Protein AF-A0A1C6QYM3-F1 (afdb_monomer)

Sequence (61 aa):
MLIEPLLPPWPERSPGPRPVSDRLCLQGILFVLYNDIAWQLLPLELGFGSGQTCWRRLDRW

pLDDT: mean 86.45, std 12.36, range [51.44, 98.19]

Foldseek 3Di:
DPCVVPADDDPPDDPDDDADDPVLLVVQVCVCVVVVHDQQPRDCVSVSPGSVSSVVSVVRD

Secondary structure (DSSP, 8-state):
-TTGGGSPPPPS--SSSPPPPHHHHHHHHHHHHHHT--GGGS-GGGSS--HHHHHHHHTT-

Structure (mmCIF, N/CA/C/O backbone):
data_AF-A0A1C6QYM3-F1
#
_entry.id   AF-A0A1C6QYM3-F1
#
loop_
_atom_site.group_PDB
_atom_site.id
_atom_site.type_symbol
_atom_site.label_atom_id
_atom_site.label_alt_id
_atom_site.label_comp_id
_atom_site.label_asym_id
_atom_site.label_entity_id
_atom_site.label_seq_id
_atom_site.pdbx_PDB_ins_code
_atom_site.Cartn_x
_atom_site.Cartn_y
_atom_site.Cartn_z
_atom_site.occupancy
_atom_site.B_iso_or_equiv
_atom_site.auth_seq_id
_atom_site.auth_comp_id
_atom_site.auth_asym_id
_atom_site.auth_atom_id
_atom_site.pdbx_PDB_model_num
ATOM 1 N N . MET A 1 1 ? 6.183 -19.465 -0.488 1.00 51.44 1 MET A N 1
ATOM 2 C CA . MET A 1 1 ? 5.102 -19.214 -1.469 1.00 51.44 1 MET A CA 1
ATOM 3 C C . MET A 1 1 ? 5.744 -18.642 -2.725 1.00 51.44 1 MET A C 1
ATOM 5 O O . MET A 1 1 ? 6.440 -17.642 -2.618 1.00 51.44 1 MET A O 1
ATOM 9 N N . LEU A 1 2 ? 5.582 -19.321 -3.860 1.00 59.78 2 LEU A N 1
ATOM 10 C CA . LEU A 1 2 ? 6.345 -19.160 -5.105 1.00 59.78 2 LEU A CA 1
ATOM 11 C C . LEU A 1 2 ? 5.809 -18.009 -5.994 1.00 59.78 2 LEU A C 1
ATOM 13 O O . LEU A 1 2 ? 5.469 -18.242 -7.144 1.00 59.78 2 LEU A O 1
ATOM 17 N N . ILE A 1 3 ? 5.638 -16.795 -5.454 1.00 61.31 3 ILE A N 1
ATOM 18 C CA . ILE A 1 3 ? 5.096 -15.640 -6.218 1.00 61.31 3 ILE A CA 1
ATOM 19 C C . ILE A 1 3 ? 6.176 -14.612 -6.573 1.00 61.31 3 ILE A C 1
ATOM 21 O O . ILE A 1 3 ? 6.082 -13.954 -7.601 1.00 61.31 3 ILE A O 1
ATOM 25 N N . GLU A 1 4 ? 7.234 -14.511 -5.769 1.00 59.75 4 GLU A N 1
ATOM 26 C CA . GLU A 1 4 ? 8.311 -13.529 -5.952 1.00 59.75 4 GLU A CA 1
ATOM 27 C C . GLU A 1 4 ? 8.921 -13.474 -7.369 1.00 59.75 4 GLU A C 1
ATOM 29 O O . GLU A 1 4 ? 9.147 -12.360 -7.833 1.00 59.75 4 GLU A O 1
ATOM 34 N N . PRO A 1 5 ? 9.127 -14.584 -8.116 1.00 67.62 5 PRO A N 1
ATOM 35 C CA . PRO A 1 5 ? 9.689 -14.487 -9.466 1.00 67.62 5 PRO A CA 1
ATOM 36 C C . PRO A 1 5 ? 8.726 -13.926 -10.531 1.00 67.62 5 PRO A C 1
ATOM 38 O O . PRO A 1 5 ? 9.166 -13.696 -11.653 1.00 67.62 5 PRO A O 1
ATOM 41 N N . LEU A 1 6 ? 7.437 -13.719 -10.222 1.00 77.00 6 LEU A N 1
ATOM 42 C CA . LEU A 1 6 ? 6.429 -13.228 -11.177 1.00 77.00 6 LEU A CA 1
ATOM 43 C C . LEU A 1 6 ? 6.067 -11.752 -10.995 1.00 77.00 6 LEU A C 1
ATOM 45 O O . LEU A 1 6 ? 5.369 -11.189 -11.836 1.00 77.00 6 LEU A O 1
ATOM 49 N N . LEU A 1 7 ? 6.495 -11.126 -9.899 1.00 80.19 7 LEU A N 1
ATOM 50 C CA . LEU A 1 7 ? 6.143 -9.736 -9.643 1.00 80.19 7 LEU A CA 1
ATOM 51 C C . LEU A 1 7 ? 7.054 -8.804 -10.446 1.00 80.19 7 LEU A C 1
ATOM 53 O O . LEU A 1 7 ? 8.266 -9.030 -10.503 1.00 80.19 7 LEU A O 1
ATOM 57 N N . PRO A 1 8 ? 6.505 -7.728 -11.037 1.00 81.69 8 PRO A N 1
ATOM 58 C CA . PRO A 1 8 ? 7.315 -6.774 -11.770 1.00 81.69 8 PRO A CA 1
ATOM 59 C C . PRO A 1 8 ? 8.363 -6.170 -10.829 1.00 81.69 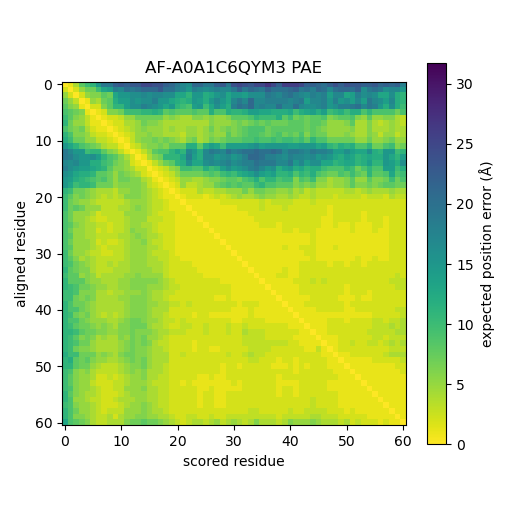8 PRO A C 1
ATOM 61 O O . PRO A 1 8 ? 8.032 -5.855 -9.675 1.00 81.69 8 PRO A O 1
ATOM 64 N N . PRO A 1 9 ? 9.616 -6.013 -11.289 1.00 80.50 9 PRO A N 1
ATOM 65 C CA . PRO A 1 9 ? 10.706 -5.566 -10.440 1.00 80.50 9 PRO A CA 1
ATOM 66 C C . PRO A 1 9 ? 10.469 -4.142 -9.939 1.00 80.50 9 PRO A C 1
ATOM 68 O O . PRO A 1 9 ? 9.763 -3.334 -10.549 1.00 80.50 9 PRO A O 1
ATOM 71 N N . TRP A 1 10 ? 11.100 -3.813 -8.815 1.00 77.50 10 TRP A N 1
ATOM 72 C CA . TRP A 1 10 ? 11.151 -2.431 -8.363 1.00 77.50 10 TRP A CA 1
ATOM 73 C C . TRP A 1 10 ? 11.974 -1.578 -9.339 1.00 77.50 10 TRP A C 1
ATOM 75 O O . TRP A 1 10 ? 12.946 -2.078 -9.907 1.00 77.50 10 TRP A O 1
ATOM 85 N N . PRO A 1 11 ? 11.628 -0.288 -9.524 1.00 75.19 11 PRO A N 1
ATOM 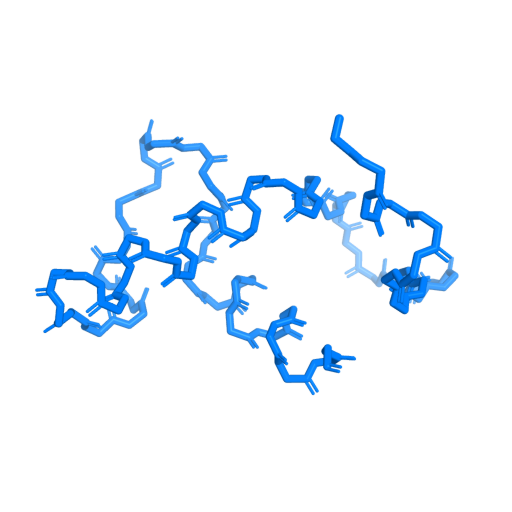86 C CA . PRO A 1 11 ? 12.423 0.606 -10.346 1.00 75.19 11 PRO A CA 1
ATOM 87 C C . PRO A 1 11 ? 13.840 0.671 -9.791 1.00 75.19 11 PRO A C 1
ATOM 89 O O . PRO A 1 11 ? 14.034 0.919 -8.599 1.00 75.19 11 PRO A O 1
ATOM 92 N N . GLU A 1 12 ? 14.809 0.507 -10.683 1.00 71.19 12 GLU A N 1
ATOM 93 C CA . GLU A 1 12 ? 16.243 0.475 -10.384 1.00 71.19 12 GLU A CA 1
ATOM 94 C C . GLU A 1 12 ? 16.719 1.744 -9.656 1.00 71.19 12 GLU A C 1
ATOM 96 O O . GLU A 1 12 ? 17.631 1.718 -8.830 1.00 71.19 12 GLU A O 1
ATOM 101 N N . ARG A 1 13 ? 16.027 2.863 -9.905 1.00 65.31 13 ARG A N 1
ATOM 102 C CA . ARG A 1 13 ? 16.136 4.111 -9.153 1.00 65.31 13 ARG A CA 1
ATOM 103 C C . ARG A 1 13 ? 14.754 4.556 -8.699 1.00 65.31 13 ARG A C 1
ATOM 105 O O . ARG A 1 13 ? 13.964 5.062 -9.488 1.00 65.31 13 ARG A O 1
ATOM 112 N N . SER A 1 14 ? 14.484 4.411 -7.409 1.00 61.06 14 SER A N 1
ATOM 113 C CA . SER A 1 14 ? 13.390 5.125 -6.753 1.00 61.06 14 SER A CA 1
ATOM 114 C C . SER A 1 14 ? 14.013 6.220 -5.886 1.00 61.06 14 SER A C 1
ATOM 116 O O . SER A 1 14 ? 14.794 5.880 -4.997 1.00 61.06 14 SER A O 1
ATOM 118 N N . PRO A 1 15 ? 13.749 7.518 -6.124 1.00 66.12 15 PRO A N 1
ATOM 119 C CA . PRO A 1 15 ? 14.173 8.542 -5.180 1.00 66.12 15 PRO A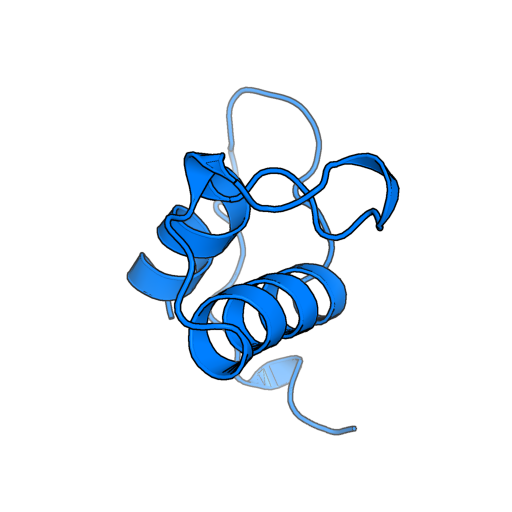 CA 1
ATOM 120 C C . PRO A 1 15 ? 13.455 8.296 -3.844 1.00 66.12 15 PRO A C 1
ATOM 122 O O . PRO A 1 15 ? 12.227 8.343 -3.784 1.00 66.12 15 PRO A O 1
ATOM 125 N N . GLY A 1 16 ? 14.215 7.983 -2.791 1.00 70.12 16 GLY A N 1
ATOM 126 C CA . GLY A 1 16 ? 13.696 7.773 -1.438 1.00 70.12 16 GLY A CA 1
ATOM 127 C C . GLY A 1 16 ? 14.110 6.447 -0.782 1.00 70.12 16 GLY A C 1
ATOM 128 O O . GLY A 1 16 ? 14.976 5.735 -1.294 1.00 70.12 16 GLY A O 1
ATOM 129 N N . PRO A 1 17 ? 13.522 6.130 0.388 1.00 72.62 17 PRO A N 1
ATOM 130 C CA . PRO A 1 17 ? 13.798 4.904 1.132 1.00 72.62 17 PRO A CA 1
ATOM 131 C C . PRO A 1 17 ? 13.481 3.644 0.326 1.00 72.62 17 PRO A C 1
ATOM 133 O O . PRO A 1 17 ? 12.642 3.660 -0.578 1.00 72.62 17 PRO A O 1
ATOM 136 N N . ARG A 1 18 ? 14.122 2.527 0.694 1.00 73.00 18 ARG A N 1
ATOM 137 C CA . ARG A 1 18 ? 13.812 1.227 0.090 1.00 73.00 18 ARG A CA 1
ATOM 138 C C . ARG A 1 18 ? 12.316 0.917 0.258 1.00 73.00 18 ARG A C 1
ATOM 140 O O . ARG A 1 18 ? 11.793 1.109 1.357 1.00 73.00 18 ARG A O 1
ATOM 147 N N . PRO A 1 19 ? 11.637 0.436 -0.795 1.00 76.69 19 PRO A N 1
ATOM 148 C CA . PRO A 1 19 ? 10.243 0.026 -0.695 1.00 76.69 19 PRO A CA 1
ATOM 149 C C . PRO A 1 19 ? 10.053 -1.094 0.335 1.00 76.69 19 PRO A C 1
ATOM 151 O O . PRO A 1 19 ? 10.959 -1.899 0.561 1.00 76.69 19 PRO A O 1
ATOM 154 N N . VAL A 1 20 ? 8.858 -1.167 0.927 1.00 86.44 20 VAL A N 1
ATOM 155 C CA . VAL A 1 20 ? 8.429 -2.346 1.696 1.00 86.44 20 VAL A CA 1
ATOM 156 C C . VAL A 1 20 ? 8.417 -3.581 0.798 1.00 86.44 20 VAL A C 1
ATOM 158 O O . VAL A 1 20 ? 8.254 -3.475 -0.418 1.00 86.44 20 VAL A O 1
ATOM 161 N N . SER A 1 21 ? 8.589 -4.761 1.394 1.00 88.75 21 SER A N 1
ATOM 162 C CA . SER A 1 21 ? 8.560 -6.006 0.628 1.00 88.75 21 SER A CA 1
ATOM 163 C C . SER A 1 21 ? 7.201 -6.210 -0.044 1.00 88.75 21 SER A C 1
ATOM 165 O O . SER A 1 21 ? 6.157 -5.826 0.488 1.00 88.75 21 SER A O 1
ATOM 167 N N . ASP A 1 22 ? 7.199 -6.874 -1.199 1.00 88.75 22 ASP A N 1
ATOM 168 C CA . ASP A 1 22 ? 5.970 -7.142 -1.953 1.00 88.75 22 ASP A CA 1
ATOM 169 C C . ASP A 1 22 ? 4.939 -7.930 -1.141 1.00 88.75 22 ASP A C 1
ATOM 171 O O . ASP A 1 22 ? 3.740 -7.710 -1.274 1.00 88.75 22 ASP A O 1
ATOM 175 N N . ARG A 1 23 ? 5.408 -8.799 -0.239 1.00 90.94 23 ARG A N 1
ATOM 176 C CA . ARG A 1 23 ? 4.561 -9.533 0.704 1.00 90.94 23 ARG A CA 1
ATOM 177 C C . ARG A 1 23 ? 3.787 -8.596 1.627 1.00 90.94 23 ARG A C 1
ATOM 179 O O . ARG A 1 23 ? 2.581 -8.763 1.767 1.00 90.94 23 ARG A O 1
ATOM 186 N N . LEU A 1 24 ? 4.468 -7.627 2.235 1.00 93.25 24 LEU A N 1
ATOM 187 C CA . LEU A 1 24 ? 3.834 -6.645 3.117 1.00 93.25 24 LEU A CA 1
ATOM 188 C C . LEU A 1 24 ? 2.866 -5.755 2.337 1.00 93.25 24 LEU A C 1
ATOM 190 O O . LEU A 1 24 ? 1.766 -5.473 2.805 1.00 93.25 24 LEU A O 1
ATOM 194 N N . CYS A 1 25 ? 3.245 -5.383 1.117 1.00 93.25 25 CYS A N 1
ATOM 195 C CA . CYS A 1 25 ? 2.396 -4.609 0.224 1.00 93.25 25 CYS A CA 1
ATOM 196 C C . CYS A 1 25 ? 1.110 -5.368 -0.141 1.00 93.25 25 CYS A C 1
ATOM 198 O O . CYS A 1 25 ? 0.016 -4.815 -0.051 1.00 93.25 25 CYS A O 1
ATOM 200 N N . LEU A 1 26 ? 1.228 -6.662 -0.459 1.00 94.12 26 LEU A N 1
ATOM 201 C CA . LEU A 1 26 ? 0.086 -7.535 -0.730 1.00 94.12 26 LEU A CA 1
ATOM 202 C C . LEU A 1 26 ? -0.829 -7.646 0.493 1.00 94.12 26 LEU A C 1
ATOM 204 O O . LEU A 1 26 ? -2.044 -7.558 0.355 1.00 94.12 26 LEU A O 1
ATOM 208 N N . GLN A 1 27 ? -0.256 -7.802 1.689 1.00 96.31 27 GLN A N 1
ATOM 209 C CA . GLN A 1 27 ? -1.029 -7.832 2.932 1.00 96.31 27 GLN A CA 1
ATOM 210 C C . GLN A 1 27 ? -1.789 -6.520 3.161 1.00 96.31 27 GLN A C 1
ATOM 212 O O . GLN A 1 27 ? -2.966 -6.566 3.507 1.00 96.31 27 GLN A O 1
ATOM 217 N N . GLY A 1 28 ? -1.162 -5.369 2.899 1.00 96.56 28 GLY A N 1
ATOM 218 C CA . GLY A 1 28 ? -1.820 -4.064 2.972 1.00 96.56 28 GLY A CA 1
ATOM 219 C C . GLY A 1 28 ? -2.964 -3.908 1.968 1.00 96.56 28 GLY A C 1
ATOM 220 O O . GLY A 1 28 ? -4.044 -3.463 2.345 1.00 96.56 28 GLY A O 1
ATOM 221 N N . ILE A 1 29 ? -2.770 -4.331 0.714 1.00 96.38 29 ILE A N 1
ATOM 222 C CA . ILE A 1 29 ? -3.821 -4.322 -0.322 1.00 96.38 29 ILE A CA 1
ATOM 223 C C . ILE A 1 29 ? -5.003 -5.197 0.103 1.00 96.38 29 ILE A C 1
ATOM 225 O O . ILE A 1 29 ? -6.145 -4.747 0.075 1.00 96.38 29 ILE A O 1
ATOM 229 N N . LEU A 1 30 ? -4.735 -6.427 0.548 1.00 97.25 30 LEU A N 1
ATOM 230 C CA . LEU A 1 30 ? -5.779 -7.337 1.016 1.00 97.25 30 LEU A CA 1
ATOM 231 C C . LEU A 1 30 ? -6.512 -6.778 2.237 1.00 97.25 30 LEU A C 1
ATOM 233 O O . LEU A 1 30 ? -7.728 -6.903 2.312 1.00 97.25 30 LEU A O 1
ATOM 237 N N . PHE A 1 31 ? -5.804 -6.127 3.163 1.00 97.94 31 PHE A N 1
ATOM 238 C CA . PHE A 1 31 ? -6.420 -5.487 4.322 1.00 97.94 31 PHE A CA 1
ATOM 239 C C . PHE A 1 31 ? -7.389 -4.373 3.906 1.00 97.94 31 PHE A C 1
ATOM 241 O O . PHE A 1 31 ? -8.513 -4.331 4.403 1.00 97.94 31 PHE A O 1
ATOM 248 N N . VAL A 1 32 ? -6.972 -3.496 2.987 1.00 98.00 32 VAL A N 1
ATOM 249 C CA . VAL A 1 32 ? -7.807 -2.401 2.467 1.00 98.00 32 VAL A CA 1
ATOM 250 C C . VAL A 1 32 ? -9.071 -2.945 1.803 1.00 98.00 32 VAL A C 1
ATOM 252 O O . VAL A 1 32 ? -10.165 -2.497 2.132 1.00 98.00 32 VAL A O 1
ATOM 255 N N . LEU A 1 33 ? -8.927 -3.945 0.927 1.00 97.75 33 LEU A N 1
ATOM 256 C CA . LEU A 1 33 ? -10.046 -4.552 0.200 1.00 97.75 33 LEU A CA 1
ATOM 257 C C . LEU A 1 33 ? -10.991 -5.337 1.117 1.00 97.75 33 LEU A C 1
ATOM 259 O O . LEU A 1 33 ? -12.202 -5.272 0.951 1.00 97.75 33 LEU A O 1
ATOM 263 N N . TYR A 1 34 ? -10.449 -6.078 2.084 1.00 98.19 34 TYR A N 1
ATOM 264 C CA . TYR A 1 34 ? -11.243 -6.898 3.000 1.00 98.19 34 TYR A CA 1
ATOM 265 C C . TYR A 1 34 ? -12.084 -6.054 3.964 1.00 98.19 34 TYR A C 1
ATOM 267 O O . TYR A 1 34 ? -13.208 -6.428 4.285 1.00 98.19 34 TYR A O 1
ATOM 275 N N . ASN A 1 35 ? -11.541 -4.928 4.432 1.00 97.75 35 ASN A N 1
ATOM 276 C CA . ASN A 1 35 ? -12.233 -4.038 5.365 1.00 97.75 35 ASN A CA 1
ATOM 277 C C . ASN A 1 35 ? -13.030 -2.926 4.663 1.00 97.75 35 ASN A C 1
ATOM 279 O O . ASN A 1 35 ? -13.677 -2.145 5.352 1.00 97.75 35 ASN A O 1
ATOM 283 N N . ASP A 1 36 ? -12.958 -2.840 3.330 1.00 97.75 36 ASP A N 1
ATOM 284 C CA . ASP A 1 36 ? -13.589 -1.798 2.509 1.00 97.75 36 ASP A CA 1
ATOM 285 C C . ASP A 1 36 ? -13.287 -0.370 3.004 1.00 97.75 36 ASP A C 1
ATOM 287 O O . ASP A 1 36 ? -14.163 0.466 3.221 1.00 97.75 36 ASP A O 1
ATOM 291 N N . ILE A 1 37 ? -12.001 -0.098 3.242 1.00 97.62 37 ILE A N 1
ATOM 292 C CA . ILE A 1 37 ? -11.533 1.206 3.726 1.00 97.62 37 ILE A CA 1
ATOM 293 C C . ILE A 1 37 ? -10.816 1.991 2.630 1.00 97.62 37 ILE A C 1
ATOM 295 O O . ILE A 1 37 ? -10.263 1.438 1.685 1.00 97.62 37 ILE A O 1
ATOM 299 N N . ALA A 1 38 ? -10.747 3.312 2.783 1.00 97.69 38 ALA A N 1
ATOM 300 C CA . ALA A 1 38 ? -9.885 4.129 1.937 1.00 97.69 38 ALA A CA 1
ATOM 301 C C . ALA A 1 38 ? -8.396 3.834 2.210 1.00 97.69 38 ALA A C 1
ATOM 303 O O . ALA A 1 38 ? -7.994 3.607 3.350 1.00 97.69 38 ALA A O 1
ATOM 304 N N . TRP A 1 39 ? -7.540 3.954 1.188 1.00 96.56 39 TRP A N 1
ATOM 305 C CA . TRP A 1 39 ? -6.084 3.768 1.318 1.00 96.56 39 TRP A CA 1
ATOM 306 C C . TRP A 1 39 ? -5.449 4.637 2.416 1.00 96.56 39 TRP A C 1
ATOM 308 O O . TRP A 1 39 ? -4.513 4.213 3.087 1.00 96.56 39 TRP A O 1
ATOM 318 N N . GLN A 1 40 ? -5.952 5.857 2.624 1.00 96.81 40 GLN A N 1
ATOM 319 C CA . GLN A 1 40 ? -5.452 6.778 3.655 1.00 96.81 40 GLN A CA 1
ATOM 320 C C . GLN A 1 40 ? -5.732 6.301 5.088 1.00 96.81 40 GLN A C 1
ATOM 322 O O . GLN A 1 40 ? -5.111 6.808 6.015 1.00 96.81 40 GLN A O 1
ATOM 327 N N . LEU A 1 41 ? -6.649 5.344 5.261 1.00 97.44 41 LEU A N 1
ATOM 328 C CA . LEU A 1 41 ? -7.032 4.778 6.554 1.00 97.44 41 LEU A CA 1
ATOM 329 C C . LEU A 1 41 ? -6.279 3.482 6.882 1.00 97.44 41 LEU A C 1
ATOM 331 O O . LEU A 1 41 ? -6.535 2.891 7.927 1.00 97.44 41 LEU A O 1
ATOM 335 N N . LEU A 1 42 ? -5.362 3.028 6.017 1.00 97.19 42 LEU A N 1
ATOM 336 C CA . LEU A 1 42 ? -4.515 1.873 6.311 1.00 97.19 42 LEU A CA 1
ATOM 337 C C . LEU A 1 42 ? -3.614 2.186 7.524 1.00 97.19 42 LEU A C 1
ATOM 339 O O . LEU A 1 42 ? -2.776 3.087 7.412 1.00 97.19 42 LEU A O 1
ATOM 343 N N . PRO A 1 43 ? -3.738 1.458 8.652 1.00 95.81 43 PRO A N 1
ATOM 344 C CA . PRO A 1 43 ? -2.946 1.744 9.844 1.00 95.81 43 PRO A CA 1
ATOM 345 C C . PRO A 1 43 ? -1.455 1.493 9.596 1.00 95.81 43 PRO A C 1
ATOM 347 O O . PRO A 1 43 ? -1.060 0.416 9.138 1.00 95.81 43 PRO A O 1
ATOM 350 N N . LEU A 1 44 ? -0.616 2.482 9.911 1.00 92.31 44 LEU A N 1
ATOM 351 C CA . LEU A 1 44 ? 0.834 2.401 9.697 1.00 92.31 44 LEU A CA 1
ATOM 352 C C . LEU A 1 44 ? 1.508 1.450 10.692 1.00 92.31 44 LEU A C 1
ATOM 354 O O . LEU A 1 44 ? 2.541 0.854 10.382 1.00 92.31 44 LEU A O 1
ATOM 358 N N . GLU A 1 45 ? 0.899 1.267 11.861 1.00 94.75 45 GLU A N 1
ATOM 359 C CA . GLU A 1 45 ? 1.368 0.423 12.960 1.00 94.75 45 GLU A CA 1
ATOM 360 C C . GLU A 1 45 ? 1.423 -1.065 12.573 1.00 94.75 45 GLU A C 1
ATOM 362 O O . GLU A 1 45 ? 2.150 -1.837 13.194 1.00 94.75 45 GLU A O 1
ATOM 367 N N . LEU A 1 46 ? 0.699 -1.469 11.520 1.00 94.19 46 LEU A N 1
ATOM 368 C CA . LEU A 1 46 ? 0.709 -2.836 10.986 1.00 94.19 46 LEU A CA 1
ATOM 369 C C . LEU A 1 46 ? 1.949 -3.146 10.131 1.00 94.19 46 LEU A C 1
ATOM 371 O O . LEU A 1 46 ? 2.180 -4.299 9.773 1.00 94.19 46 LEU A O 1
ATOM 375 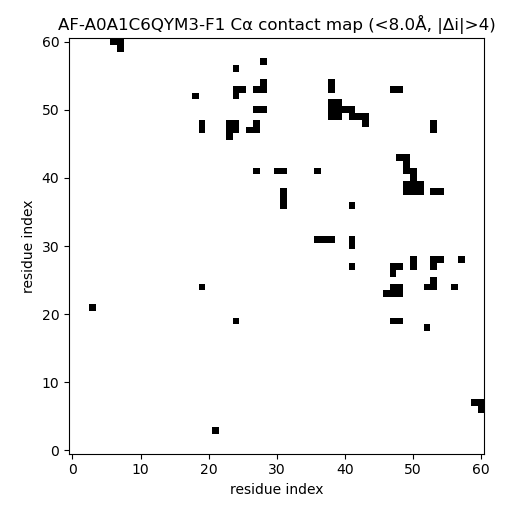N N . GLY A 1 47 ? 2.751 -2.136 9.777 1.00 92.94 47 GLY A N 1
ATOM 376 C CA . GLY A 1 47 ? 4.009 -2.334 9.053 1.00 92.94 47 GLY A CA 1
ATOM 377 C C . GLY A 1 47 ? 3.862 -2.692 7.568 1.00 92.94 47 GLY A C 1
ATOM 378 O O . GLY A 1 47 ? 4.860 -2.999 6.917 1.00 92.94 47 GLY A O 1
ATOM 379 N N . PHE A 1 48 ? 2.657 -2.608 6.992 1.00 94.00 48 PHE A N 1
ATOM 380 C CA . PHE A 1 48 ? 2.416 -2.852 5.559 1.00 94.00 48 PHE A CA 1
ATOM 381 C C . PHE A 1 48 ? 3.004 -1.766 4.639 1.00 94.00 48 PHE A C 1
ATOM 383 O O . PHE A 1 48 ? 3.035 -1.920 3.419 1.00 94.00 48 PHE A O 1
ATOM 390 N N . GLY A 1 49 ? 3.481 -0.663 5.221 1.00 90.00 49 GLY A N 1
ATOM 391 C CA . GLY A 1 49 ? 3.757 0.585 4.521 1.00 90.00 49 GLY A CA 1
ATOM 392 C C . GLY A 1 49 ? 2.514 1.473 4.466 1.00 90.00 49 GLY A C 1
ATOM 393 O O . GLY A 1 49 ? 1.464 1.142 5.008 1.00 90.00 49 GLY A O 1
ATOM 394 N N . SER A 1 50 ? 2.631 2.630 3.816 1.00 92.44 50 SER A N 1
ATOM 395 C CA . SER A 1 50 ? 1.476 3.517 3.649 1.00 92.44 50 SER A CA 1
ATOM 396 C C . SER A 1 50 ? 0.481 2.939 2.640 1.00 92.44 50 SER A C 1
ATOM 398 O O . SER A 1 50 ? 0.879 2.240 1.700 1.00 92.44 50 SER A O 1
ATOM 400 N N . GLY A 1 51 ? -0.800 3.296 2.748 1.00 95.12 51 GLY A N 1
ATOM 401 C CA . GLY A 1 51 ? -1.775 2.910 1.726 1.00 95.12 51 GLY A CA 1
ATOM 402 C C . GLY A 1 51 ? -1.437 3.450 0.335 1.00 95.12 51 GLY A C 1
ATOM 403 O O . GLY A 1 51 ? -1.704 2.781 -0.655 1.00 95.12 51 GLY A O 1
ATOM 404 N N . GLN A 1 52 ? -0.746 4.592 0.234 1.00 93.12 52 GLN A N 1
ATOM 405 C CA . GLN A 1 52 ? -0.217 5.074 -1.048 1.00 93.12 52 GLN A CA 1
ATOM 406 C C . GLN A 1 52 ? 0.876 4.161 -1.609 1.00 93.12 52 GLN A C 1
ATOM 408 O O . GLN A 1 52 ? 0.952 3.979 -2.820 1.00 93.12 52 GLN A O 1
ATOM 413 N N . THR A 1 53 ? 1.733 3.595 -0.755 1.00 91.12 53 THR A N 1
ATOM 414 C CA . THR A 1 53 ? 2.753 2.623 -1.174 1.00 91.12 53 THR A CA 1
ATOM 4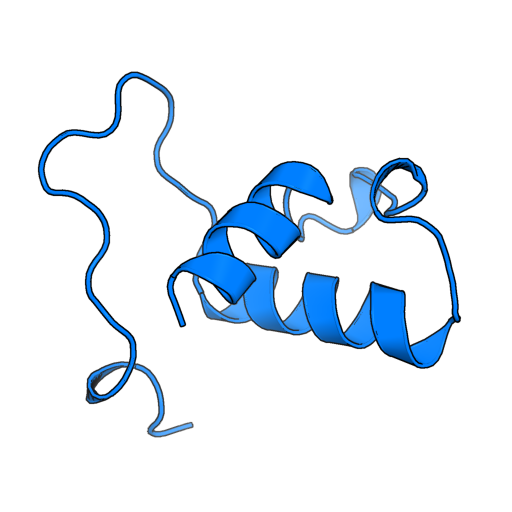15 C C . THR A 1 53 ? 2.085 1.367 -1.723 1.00 91.12 53 THR A C 1
ATOM 417 O O . THR A 1 53 ? 2.462 0.915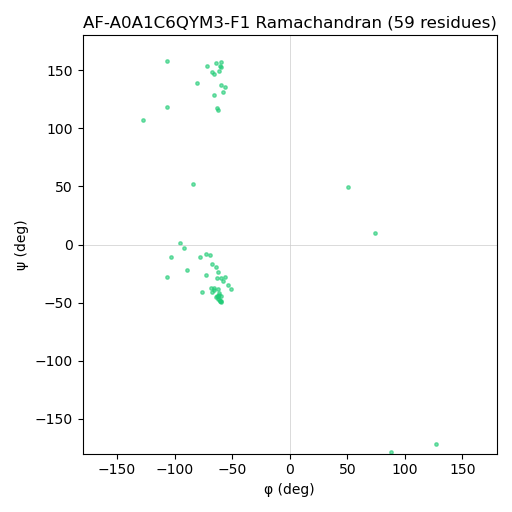 -2.801 1.00 91.12 53 THR A O 1
ATOM 420 N N . CYS A 1 54 ? 1.059 0.870 -1.026 1.00 93.44 54 CYS A N 1
ATOM 421 C CA . CYS A 1 54 ? 0.236 -0.257 -1.461 1.00 93.44 54 CYS A CA 1
ATOM 422 C C . CYS A 1 54 ? -0.454 0.013 -2.798 1.00 93.44 54 CYS A C 1
ATOM 424 O O . CYS A 1 54 ? -0.315 -0.774 -3.728 1.00 93.44 54 CYS A O 1
ATOM 426 N N . TRP A 1 55 ? -1.111 1.162 -2.934 1.00 93.94 55 TRP A N 1
ATOM 427 C CA . TRP A 1 55 ? -1.789 1.549 -4.167 1.00 93.94 55 TRP A CA 1
ATOM 428 C C . TRP A 1 55 ? -0.828 1.706 -5.354 1.00 93.94 55 TRP A C 1
ATOM 430 O O . TRP A 1 55 ? -1.064 1.127 -6.407 1.00 93.94 55 TRP A O 1
ATOM 440 N N . ARG A 1 56 ? 0.307 2.401 -5.182 1.00 90.69 56 ARG A N 1
ATOM 441 C CA . ARG A 1 56 ? 1.332 2.524 -6.240 1.00 90.69 56 ARG A CA 1
ATOM 442 C C . ARG A 1 56 ? 1.947 1.181 -6.617 1.00 90.69 56 ARG A C 1
ATOM 444 O O . ARG A 1 56 ? 2.453 1.035 -7.725 1.00 90.69 56 ARG A O 1
ATOM 451 N N . ARG A 1 5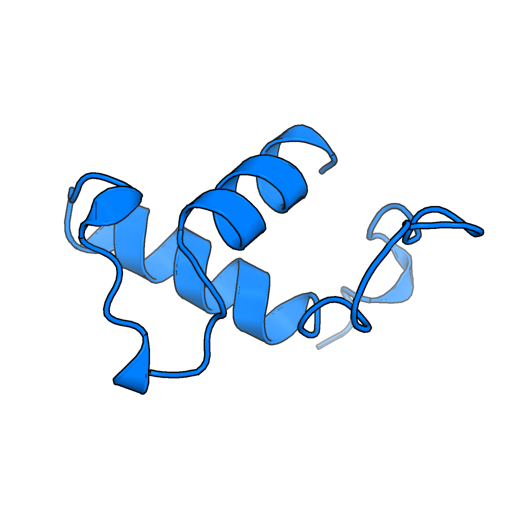7 ? 2.002 0.229 -5.679 1.00 90.19 57 ARG A N 1
ATOM 452 C CA . ARG A 1 57 ? 2.497 -1.115 -5.968 1.00 90.19 57 ARG A CA 1
ATOM 453 C C . ARG A 1 57 ? 1.459 -1.930 -6.728 1.00 90.19 57 ARG A C 1
ATOM 455 O O . ARG A 1 57 ? 1.852 -2.578 -7.687 1.00 90.19 57 ARG A O 1
ATOM 462 N N . LEU A 1 58 ? 0.183 -1.826 -6.353 1.00 92.19 58 LEU A N 1
ATOM 463 C CA . LEU A 1 58 ? -0.937 -2.422 -7.079 1.00 92.19 58 LEU A CA 1
ATOM 464 C C . LEU A 1 58 ? -1.034 -1.892 -8.513 1.00 92.19 58 LEU A C 1
ATOM 466 O O . LEU A 1 58 ? -1.171 -2.686 -9.421 1.00 92.19 58 LEU A O 1
ATOM 470 N N . ASP A 1 59 ? -0.897 -0.582 -8.723 1.00 90.75 59 ASP A N 1
ATOM 471 C CA . ASP A 1 59 ? -0.918 0.048 -10.057 1.00 90.75 59 ASP A CA 1
ATOM 472 C C . ASP A 1 59 ? 0.228 -0.429 -10.973 1.00 90.75 59 ASP A C 1
ATOM 474 O O . ASP A 1 59 ? 0.141 -0.366 -12.195 1.00 90.75 59 ASP A O 1
ATOM 478 N N . ARG A 1 60 ? 1.324 -0.917 -10.378 1.00 87.06 60 ARG A N 1
ATOM 479 C CA . ARG A 1 60 ? 2.454 -1.507 -11.110 1.00 87.06 60 ARG A CA 1
ATOM 480 C C . ARG A 1 60 ? 2.312 -3.003 -11.357 1.00 87.06 60 ARG A C 1
ATOM 482 O O . ARG A 1 60 ? 3.082 -3.513 -12.168 1.00 87.06 60 ARG A O 1
ATOM 489 N N . TRP A 1 61 ? 1.491 -3.696 -10.571 1.00 88.75 61 TRP A N 1
ATOM 490 C CA . TRP A 1 61 ? 1.215 -5.122 -10.738 1.00 88.75 61 TRP A CA 1
ATOM 491 C C . TRP A 1 61 ?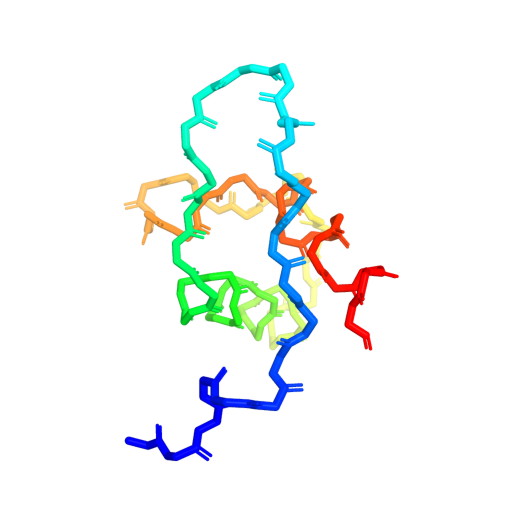 0.234 -5.318 -11.886 1.00 88.75 61 TRP A C 1
ATOM 493 O O . TRP A 1 61 ? 0.519 -6.216 -12.705 1.00 88.75 61 TRP A O 1
#

Radius of gyration: 11.59 Å; Cα contacts (8 Å, |Δi|>4): 49; chains: 1; bounding box: 30×28×25 Å

Mean predicted aligned error: 5.24 Å

Solvent-accessible surface area (backbone atoms only — not comparable to full-atom values): 3902 Å² total; per-residue (Å²): 129,98,52,74,94,75,56,72,76,78,69,95,77,60,97,70,79,83,77,71,53,68,67,38,25,50,51,39,45,50,50,35,64,74,69,72,51,60,49,90,70,48,62,61,89,74,65,26,46,50,28,66,5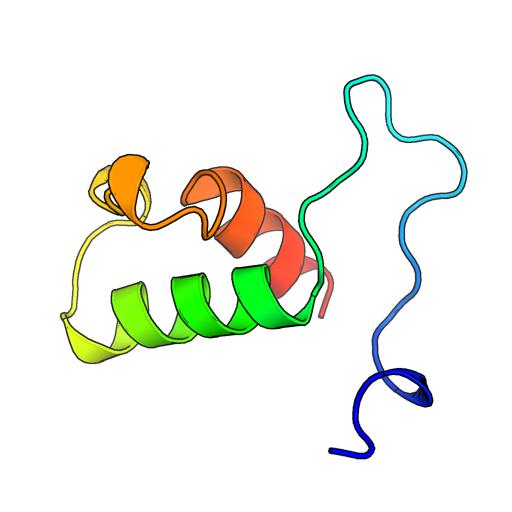6,22,50,60,49,57,77,63,100

Nearest PDB structures (foldseek):
  2jws-assembly1_A  TM=3.781E-01  e=3.484E+00  synthetic construct
  6j6h-assembly1_c  TM=5.438E-01  e=9.968E+00  Saccharomyces cerevisiae S288C
  2r5y-assembly1_A  TM=3.555E-01  e=4.839E+00  Drosophila melanogaster